Protein AF-A0A2U3EXD8-F1 (afdb_monomer)

Solvent-accessible surface area (backbone atoms only — not comparable to full-atom values): 5089 Å² total; per-residue (Å²): 133,68,67,68,60,52,55,56,38,65,42,85,80,82,65,34,28,60,68,56,82,81,80,81,88,57,77,61,77,71,35,69,68,46,55,53,49,54,51,28,31,75,66,69,34,69,42,71,46,78,55,98,89,45,77,46,70,79,33,37,40,54,35,49,40,55,55,94,97,40,81,42,79,41,56,59,79,85,66,84,127

Secondary structure (DSSP, 8-state):
--HHHHHHHS--SS-S------SS--GGGGSHHHHHHHHHHHTT--EEEEETTEEEEEEEEEEEEEETTEEEEEEE-----

Structure (mmCIF, N/CA/C/O backbone):
data_AF-A0A2U3EXD8-F1
#
_entry.id   AF-A0A2U3EXD8-F1
#
loop_
_atom_site.group_PDB
_atom_site.id
_atom_site.type_symbol
_atom_site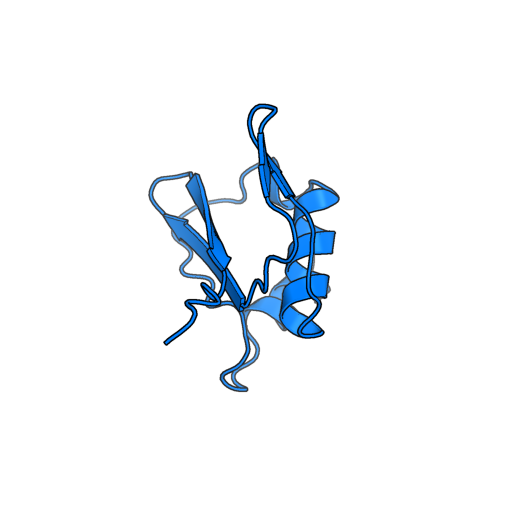.label_atom_id
_atom_site.label_alt_id
_atom_site.label_comp_id
_atom_site.label_asym_id
_atom_site.label_entity_id
_atom_site.label_seq_id
_atom_site.pdbx_PDB_ins_code
_atom_site.Cartn_x
_atom_site.Cartn_y
_atom_site.Cartn_z
_atom_site.occupancy
_atom_site.B_iso_or_equiv
_atom_site.auth_seq_id
_atom_site.auth_comp_id
_atom_site.auth_asym_id
_atom_site.auth_atom_id
_atom_site.pdbx_PDB_model_num
ATOM 1 N N . GLN A 1 1 ? 5.432 3.574 20.385 1.00 52.03 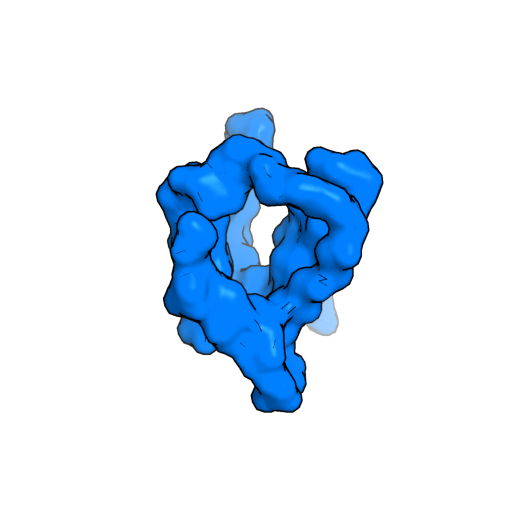1 GLN A N 1
ATOM 2 C CA . GLN A 1 1 ? 4.072 3.713 19.814 1.00 52.03 1 GLN A CA 1
ATOM 3 C C . GLN A 1 1 ? 4.096 4.899 18.847 1.00 52.03 1 GLN A C 1
ATOM 5 O O . GLN A 1 1 ? 4.415 5.998 19.283 1.00 52.03 1 GLN A O 1
ATOM 10 N N . ASN A 1 2 ? 3.909 4.686 17.537 1.00 59.75 2 ASN A N 1
A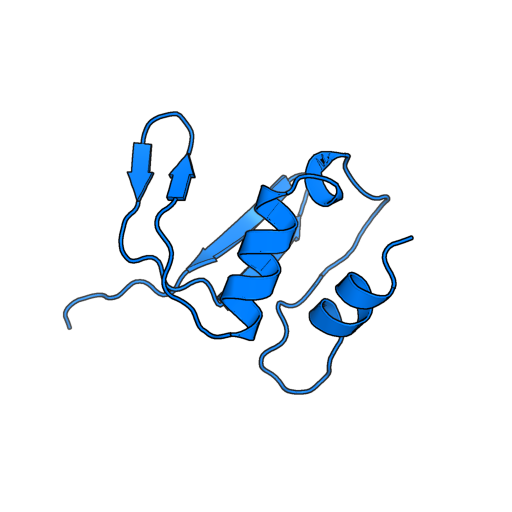TOM 11 C CA . ASN A 1 2 ? 4.117 5.724 16.514 1.00 59.75 2 ASN A CA 1
ATOM 12 C C . ASN A 1 2 ? 2.845 6.580 16.344 1.00 59.75 2 ASN A C 1
ATOM 14 O O . ASN A 1 2 ? 1.919 6.217 15.622 1.00 59.75 2 ASN A O 1
ATOM 18 N N . ARG A 1 3 ? 2.773 7.693 17.084 1.00 63.06 3 ARG A N 1
ATOM 19 C CA . ARG A 1 3 ? 1.567 8.534 17.219 1.00 63.06 3 ARG A CA 1
ATOM 20 C C . ARG A 1 3 ? 1.150 9.214 15.906 1.00 63.06 3 ARG A C 1
ATOM 22 O O . ARG A 1 3 ? -0.036 9.438 15.693 1.00 63.06 3 ARG A O 1
ATOM 29 N N . GLN A 1 4 ? 2.108 9.491 15.021 1.00 63.31 4 GLN A N 1
ATOM 30 C CA . GLN A 1 4 ? 1.864 10.097 13.707 1.00 63.31 4 GLN A CA 1
ATOM 31 C C . GLN A 1 4 ? 1.193 9.109 12.747 1.00 63.31 4 GLN A C 1
ATOM 33 O O . GLN A 1 4 ? 0.242 9.461 12.056 1.00 63.31 4 GLN A O 1
ATOM 38 N N . LEU A 1 5 ? 1.633 7.850 12.775 1.00 60.03 5 LEU A N 1
ATOM 39 C CA . LEU A 1 5 ? 1.046 6.774 11.984 1.00 60.03 5 LEU A CA 1
ATOM 40 C C . LEU A 1 5 ? -0.416 6.513 12.379 1.00 60.03 5 LEU A C 1
ATOM 42 O O . LEU A 1 5 ? -1.274 6.380 11.514 1.00 60.03 5 LEU A O 1
ATOM 46 N N . MET A 1 6 ? -0.721 6.502 13.682 1.00 60.78 6 MET A N 1
ATOM 47 C CA . MET A 1 6 ? -2.096 6.296 14.161 1.00 60.78 6 MET A CA 1
ATOM 48 C C . MET A 1 6 ? -3.041 7.418 13.716 1.00 60.78 6 MET A C 1
ATOM 50 O O . MET A 1 6 ? -4.165 7.138 13.315 1.00 60.78 6 MET A O 1
ATOM 54 N N . HIS A 1 7 ? -2.572 8.668 13.718 1.00 64.19 7 HIS A N 1
ATOM 55 C CA . HIS A 1 7 ? -3.358 9.805 13.238 1.00 64.19 7 HIS A CA 1
ATOM 56 C C . HIS A 1 7 ? -3.666 9.710 11.732 1.00 64.19 7 HIS A C 1
ATOM 58 O O . HIS A 1 7 ? -4.740 10.103 11.296 1.00 64.19 7 HIS A O 1
ATOM 64 N N . LEU A 1 8 ? -2.746 9.154 10.937 1.00 63.12 8 LEU A N 1
ATOM 65 C CA . LEU A 1 8 ? -2.934 8.925 9.500 1.00 63.12 8 LEU A CA 1
ATOM 66 C C . LEU A 1 8 ? -4.000 7.843 9.218 1.00 63.12 8 LEU A C 1
ATOM 68 O O . LEU A 1 8 ? -4.843 7.983 8.330 1.00 63.12 8 LEU A O 1
ATOM 72 N N . LEU A 1 9 ? -3.952 6.759 9.996 1.00 61.38 9 LEU A N 1
ATOM 73 C CA . LEU A 1 9 ? -4.797 5.572 9.835 1.00 61.38 9 LEU A CA 1
ATOM 74 C C . LEU A 1 9 ? -6.231 5.765 10.367 1.00 61.38 9 LEU A C 1
ATOM 76 O O . LEU A 1 9 ? -7.141 5.085 9.902 1.00 61.38 9 LEU A O 1
ATOM 80 N N . MET A 1 10 ? -6.431 6.660 11.342 1.00 62.38 10 MET A N 1
ATOM 81 C CA . MET A 1 10 ? -7.707 6.854 12.053 1.00 62.38 10 MET A CA 1
ATOM 82 C C . MET A 1 10 ? -8.443 8.153 11.690 1.00 62.38 10 MET A C 1
ATOM 84 O O . MET A 1 10 ? -9.462 8.452 12.305 1.00 62.38 10 MET A O 1
ATOM 88 N N . ASN A 1 11 ? -7.947 8.944 10.734 1.00 58.81 11 ASN A N 1
ATOM 89 C CA . ASN A 1 11 ? -8.611 10.190 10.357 1.00 58.81 11 ASN A CA 1
ATOM 90 C C . ASN A 1 11 ? -9.965 9.909 9.674 1.00 58.81 11 ASN A C 1
ATOM 92 O O . ASN A 1 11 ? -10.088 9.078 8.779 1.00 58.81 11 ASN A O 1
ATOM 96 N N . GLU A 1 12 ? -11.013 10.609 10.089 1.00 55.59 12 GLU A N 1
ATOM 97 C CA . GLU A 1 12 ? -12.401 10.290 9.720 1.00 55.59 12 GLU A CA 1
ATOM 98 C C . GLU A 1 12 ? -12.802 10.843 8.337 1.00 55.59 12 GLU A C 1
ATOM 100 O O . GLU A 1 12 ? -13.953 10.748 7.919 1.00 55.59 12 GLU A O 1
ATOM 105 N N . THR A 1 13 ? -11.849 11.394 7.577 1.00 56.94 13 THR A N 1
ATOM 106 C CA . THR A 1 13 ? -12.082 12.127 6.319 1.00 56.94 13 THR A CA 1
ATOM 107 C C . THR A 1 13 ? -12.417 11.247 5.105 1.00 56.94 13 THR A C 1
ATOM 109 O O . THR A 1 13 ? -12.306 11.699 3.970 1.00 56.94 13 THR A O 1
ATOM 112 N N . GLY A 1 14 ? -12.814 9.984 5.296 1.00 52.78 14 GLY A N 1
ATOM 113 C CA . GLY A 1 14 ? -13.255 9.072 4.224 1.00 52.78 14 GLY A CA 1
ATOM 114 C C . GLY A 1 14 ? -12.151 8.534 3.295 1.00 52.78 14 GLY A C 1
ATOM 115 O O . GLY A 1 14 ? -12.372 7.544 2.603 1.00 52.78 14 GLY A O 1
ATOM 116 N N . THR A 1 15 ? -10.957 9.130 3.317 1.00 54.66 15 THR A N 1
ATOM 117 C CA . THR A 1 15 ? -9.742 8.721 2.580 1.00 54.66 15 THR A CA 1
ATOM 118 C C . THR A 1 15 ? -8.730 7.958 3.434 1.00 54.66 15 THR A C 1
ATOM 120 O O . THR A 1 15 ? -7.691 7.535 2.927 1.00 54.66 15 THR A O 1
ATOM 123 N N . SER A 1 16 ? -8.999 7.758 4.728 1.00 55.97 16 SER A N 1
ATOM 124 C CA . SER A 1 16 ? -8.067 7.021 5.578 1.00 55.97 16 SER A CA 1
ATOM 125 C C . SER A 1 16 ? -8.052 5.530 5.239 1.00 55.97 16 SER A C 1
ATOM 127 O O . SER A 1 16 ? -9.114 4.915 5.078 1.00 55.97 16 SER A O 1
ATOM 129 N N . PRO A 1 17 ? -6.862 4.908 5.161 1.00 57.28 17 PRO A N 1
ATOM 130 C CA . PRO A 1 17 ? -6.746 3.464 5.020 1.00 57.28 17 PRO A CA 1
ATOM 131 C C . PRO A 1 17 ? -7.370 2.813 6.257 1.00 57.28 17 PRO A C 1
ATOM 133 O O . PRO A 1 17 ? -6.775 2.820 7.330 1.00 57.28 17 PRO A O 1
ATOM 136 N N . CYS A 1 18 ? -8.593 2.292 6.125 1.00 56.97 18 CYS A N 1
ATOM 137 C CA . CYS A 1 18 ? -9.313 1.708 7.250 1.00 56.97 18 CYS A CA 1
ATOM 138 C C . CYS A 1 18 ? -8.478 0.619 7.928 1.00 56.97 18 CYS A C 1
ATOM 140 O O . CYS A 1 18 ? -8.262 -0.457 7.371 1.00 56.97 18 CYS A O 1
ATOM 142 N N . PHE A 1 19 ? -8.065 0.898 9.156 1.00 55.03 19 PHE A N 1
ATOM 143 C CA . PHE A 1 19 ? -7.322 -0.016 9.997 1.00 55.03 19 PHE A CA 1
ATOM 144 C C . PHE A 1 19 ? -8.310 -0.817 10.847 1.00 55.03 19 PHE A C 1
ATOM 146 O O . PHE A 1 19 ? -8.791 -0.350 11.877 1.00 55.03 19 PHE A O 1
ATOM 153 N N . ILE A 1 20 ? -8.656 -2.021 10.393 1.00 55.31 20 ILE A N 1
ATOM 154 C CA . ILE A 1 20 ? -9.423 -2.974 11.200 1.00 55.31 20 ILE A CA 1
ATOM 155 C C . ILE A 1 20 ? -8.401 -3.760 12.022 1.00 55.31 20 ILE A C 1
ATOM 157 O O . ILE A 1 20 ? -7.657 -4.573 11.479 1.00 55.31 20 ILE A O 1
ATOM 161 N N . TRP A 1 21 ? -8.310 -3.451 13.315 1.00 56.69 21 TRP A N 1
ATOM 162 C CA . TRP A 1 21 ? -7.288 -3.995 14.209 1.00 56.69 21 TRP A CA 1
ATOM 163 C C . TRP A 1 21 ? -7.871 -5.019 15.168 1.00 56.69 21 TRP A C 1
ATOM 165 O O . TRP A 1 21 ? -8.749 -4.699 15.967 1.00 56.69 21 TRP A O 1
ATOM 175 N N . HIS A 1 22 ? -7.326 -6.228 15.119 1.00 47.72 22 HIS A N 1
ATOM 176 C CA . HIS A 1 22 ? -7.480 -7.239 16.152 1.00 47.72 22 HIS A CA 1
ATOM 177 C C . HIS A 1 22 ? -6.072 -7.807 16.405 1.00 47.72 22 HIS A C 1
ATOM 179 O O . HIS A 1 22 ? -5.515 -8.478 15.539 1.00 47.72 22 HIS A O 1
ATOM 185 N N . ASP A 1 23 ? -5.506 -7.461 17.566 1.00 47.09 23 ASP A N 1
ATOM 186 C CA . ASP A 1 23 ? -4.225 -7.914 18.146 1.00 47.09 23 ASP A CA 1
ATOM 187 C C . ASP A 1 23 ? -2.895 -7.253 17.700 1.00 47.09 23 ASP A C 1
ATOM 189 O O . ASP A 1 23 ? -2.794 -6.622 16.653 1.00 47.09 23 ASP A O 1
ATOM 193 N N . LEU A 1 24 ? -1.899 -7.337 18.607 1.00 54.81 24 LEU A N 1
ATOM 194 C CA . LEU A 1 24 ? -0.672 -6.521 18.749 1.00 54.81 24 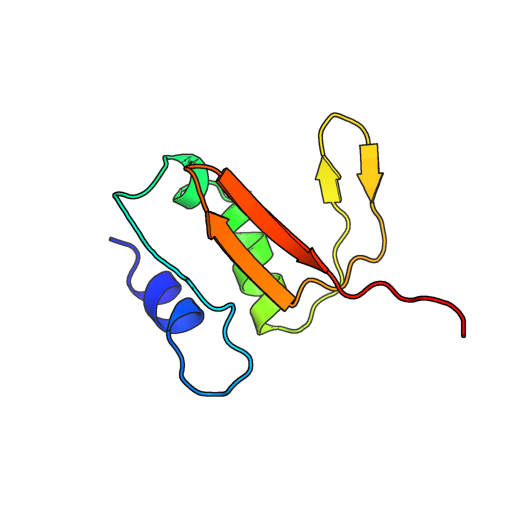LEU A CA 1
ATOM 195 C C . LEU A 1 24 ? 0.183 -6.300 17.476 1.00 54.81 24 LEU A C 1
ATOM 197 O O . LEU A 1 24 ? 0.173 -7.124 16.563 1.00 54.81 24 LEU A O 1
ATOM 201 N N . PRO A 1 25 ? 1.017 -5.230 17.436 1.00 55.38 25 PRO A N 1
ATOM 202 C CA . PRO A 1 25 ? 1.736 -4.841 16.229 1.00 55.38 25 PRO A CA 1
ATOM 203 C C . PRO A 1 25 ? 2.762 -5.886 15.798 1.00 55.38 25 PRO A C 1
ATOM 205 O O . PRO A 1 25 ? 3.773 -6.105 16.465 1.00 55.38 25 PRO A O 1
ATOM 208 N N . SER A 1 26 ? 2.523 -6.491 14.634 1.00 58.81 26 SER A N 1
ATOM 209 C CA . SER A 1 26 ? 3.521 -7.283 13.918 1.00 58.81 26 SER A CA 1
ATOM 210 C C . SER A 1 26 ? 4.777 -6.438 13.665 1.00 58.81 26 SER A C 1
ATOM 212 O O . SER A 1 26 ? 4.646 -5.267 13.307 1.00 58.81 26 SER A O 1
ATOM 214 N N . ALA A 1 27 ? 5.979 -7.025 13.744 1.00 62.91 27 ALA A N 1
ATOM 215 C CA . ALA A 1 27 ? 7.255 -6.355 13.434 1.00 62.91 27 ALA A CA 1
ATOM 216 C C . ALA A 1 27 ? 7.252 -5.597 12.085 1.00 62.91 27 ALA A C 1
ATOM 218 O O . ALA A 1 27 ? 7.989 -4.632 11.902 1.00 62.91 27 ALA A O 1
ATOM 219 N N . TRP A 1 28 ? 6.361 -5.980 11.167 1.00 63.25 28 TRP A N 1
ATOM 220 C CA . TRP A 1 28 ? 6.152 -5.337 9.875 1.00 63.25 28 TRP A CA 1
ATOM 221 C C . TRP A 1 28 ? 5.727 -3.862 9.947 1.00 63.25 28 TRP A C 1
ATOM 223 O O . TRP A 1 28 ? 6.111 -3.085 9.080 1.00 63.25 28 TRP A O 1
ATOM 233 N N . THR A 1 29 ? 5.026 -3.422 11.000 1.00 59.97 29 THR A N 1
ATOM 234 C CA . THR A 1 29 ? 4.670 -1.995 11.161 1.00 59.97 29 THR A CA 1
ATOM 235 C C . THR A 1 29 ? 5.883 -1.108 11.459 1.00 59.97 29 THR A C 1
ATOM 237 O O . THR A 1 29 ? 5.763 0.113 11.464 1.00 59.97 29 THR A O 1
ATOM 240 N N . GLN A 1 30 ? 7.043 -1.707 11.747 1.00 62.94 30 GLN A N 1
ATOM 241 C CA . GLN A 1 30 ? 8.314 -1.000 11.918 1.00 62.94 30 GLN A CA 1
ATOM 242 C C . GLN A 1 30 ? 9.137 -0.960 10.623 1.00 62.94 30 GLN A C 1
ATOM 244 O O . GLN A 1 30 ? 10.157 -0.283 10.584 1.00 62.94 30 GLN A O 1
ATOM 249 N N . ALA A 1 31 ? 8.710 -1.655 9.564 1.00 75.06 31 ALA A N 1
ATOM 250 C CA . ALA A 1 31 ? 9.415 -1.638 8.293 1.00 75.06 31 ALA A CA 1
ATOM 251 C C . ALA A 1 31 ? 9.240 -0.285 7.582 1.00 75.06 31 ALA A C 1
ATOM 253 O O . ALA A 1 31 ? 8.142 0.279 7.534 1.00 75.06 31 ALA A O 1
ATOM 254 N N . ASP A 1 32 ? 10.308 0.211 6.957 1.00 81.12 32 ASP A N 1
ATOM 255 C CA . ASP A 1 32 ? 10.269 1.438 6.147 1.00 81.12 32 ASP A CA 1
ATOM 256 C C . ASP A 1 32 ? 9.280 1.333 4.978 1.00 81.12 32 ASP A C 1
ATOM 258 O O . ASP A 1 32 ? 8.651 2.315 4.584 1.00 81.12 32 ASP A O 1
ATOM 262 N N . SER A 1 33 ? 9.097 0.124 4.439 1.00 81.69 33 SER A N 1
ATOM 263 C CA . SER A 1 33 ? 8.125 -0.155 3.380 1.00 81.69 33 SER A CA 1
ATOM 264 C C . SER A 1 33 ? 6.690 0.138 3.818 1.00 81.69 33 SER A C 1
ATOM 266 O O . SER A 1 33 ? 5.920 0.683 3.031 1.00 81.69 33 SER A O 1
ATOM 268 N N . PHE A 1 34 ? 6.341 -0.151 5.074 1.00 83.88 34 PHE A N 1
ATOM 269 C CA . PHE A 1 34 ? 5.018 0.146 5.617 1.00 83.88 34 PHE A CA 1
ATOM 270 C C . PHE A 1 34 ? 4.753 1.652 5.656 1.00 83.88 34 PHE A C 1
ATOM 272 O O . PHE A 1 34 ? 3.717 2.114 5.184 1.00 83.88 34 PHE A O 1
ATOM 279 N N . HIS A 1 35 ? 5.716 2.423 6.168 1.00 83.38 35 HIS A N 1
ATOM 280 C CA . HIS A 1 35 ? 5.608 3.880 6.248 1.00 83.38 35 HIS A CA 1
ATOM 281 C C . HIS A 1 35 ? 5.498 4.513 4.859 1.00 83.38 35 HIS A C 1
ATOM 283 O O . HIS A 1 35 ? 4.635 5.360 4.640 1.00 83.38 35 HIS A O 1
ATOM 289 N N . ARG A 1 36 ? 6.307 4.048 3.900 1.00 89.12 36 ARG A N 1
ATOM 290 C CA . ARG A 1 36 ? 6.243 4.496 2.502 1.00 89.12 36 ARG A CA 1
ATOM 291 C C . ARG A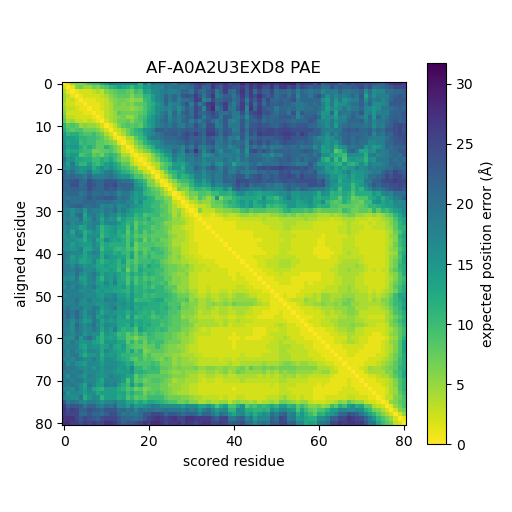 1 36 ? 4.893 4.205 1.851 1.00 89.12 36 ARG A C 1
ATOM 293 O O . ARG A 1 36 ? 4.384 5.048 1.120 1.00 89.12 36 ARG A O 1
ATOM 300 N N . LEU A 1 37 ? 4.300 3.042 2.122 1.00 88.94 37 LEU A N 1
ATOM 301 C CA . LEU A 1 37 ? 2.968 2.698 1.619 1.00 88.94 37 LEU A CA 1
ATOM 302 C C . LEU A 1 37 ? 1.876 3.561 2.252 1.00 88.94 37 LEU A C 1
ATOM 304 O O . LEU A 1 37 ? 1.007 4.053 1.539 1.00 88.94 37 LEU A O 1
ATOM 308 N N . ALA A 1 38 ? 1.930 3.779 3.567 1.00 86.12 38 ALA A N 1
ATOM 309 C CA . ALA A 1 38 ? 0.983 4.651 4.257 1.00 86.12 38 ALA A CA 1
ATOM 310 C C . ALA A 1 38 ? 1.063 6.096 3.734 1.00 86.12 38 ALA A C 1
ATOM 312 O O . ALA A 1 38 ? 0.036 6.710 3.453 1.00 86.12 38 ALA A O 1
ATOM 313 N N . GLU A 1 39 ? 2.277 6.617 3.531 1.00 87.56 39 GLU A N 1
ATOM 314 C CA . GLU A 1 39 ? 2.489 7.933 2.927 1.00 87.56 39 GLU A CA 1
ATOM 315 C C . GLU A 1 39 ? 1.948 7.987 1.493 1.00 87.56 39 GLU A C 1
ATOM 317 O O . GLU A 1 39 ? 1.282 8.958 1.132 1.00 87.56 39 GLU A O 1
ATOM 322 N N . ALA A 1 40 ? 2.212 6.959 0.681 1.00 89.88 40 ALA A N 1
ATOM 323 C CA . ALA A 1 40 ? 1.731 6.891 -0.693 1.00 89.88 40 ALA A CA 1
ATOM 324 C C . ALA A 1 40 ? 0.201 6.912 -0.765 1.00 89.88 40 ALA A C 1
ATOM 326 O O . ALA A 1 40 ? -0.347 7.672 -1.557 1.00 89.88 40 ALA A O 1
ATOM 327 N N . ILE A 1 41 ? -0.476 6.158 0.106 1.00 89.06 41 ILE A N 1
ATOM 328 C CA . ILE A 1 41 ? -1.941 6.160 0.209 1.00 89.06 41 ILE A CA 1
ATOM 329 C C . ILE A 1 41 ? -2.450 7.558 0.568 1.00 89.06 41 ILE A C 1
ATOM 331 O O . ILE A 1 41 ? -3.308 8.098 -0.123 1.00 89.06 41 I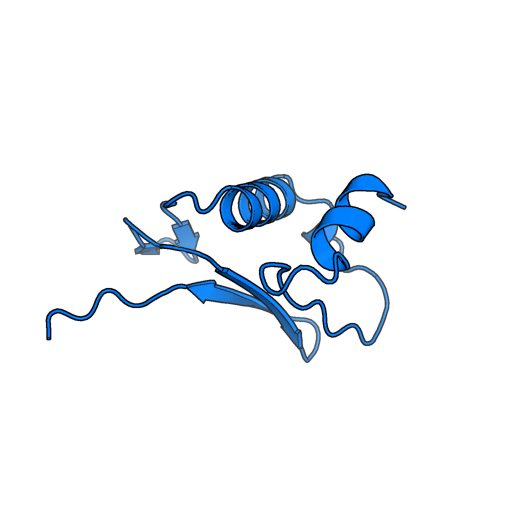LE A O 1
ATOM 335 N N . CYS A 1 42 ? -1.898 8.186 1.608 1.00 85.81 42 CYS A N 1
ATOM 336 C CA . CYS A 1 42 ? -2.381 9.493 2.057 1.00 85.81 42 CYS A CA 1
ATOM 337 C C . CYS A 1 42 ? -2.155 10.616 1.044 1.00 85.81 42 CYS A C 1
ATOM 339 O O . CYS A 1 42 ? -2.940 11.561 0.990 1.00 85.81 42 CYS A O 1
ATOM 341 N N . HIS A 1 43 ? -1.117 10.505 0.219 1.00 88.81 43 HIS A N 1
ATOM 342 C CA . HIS A 1 43 ? -0.833 11.464 -0.845 1.00 88.81 43 HIS A CA 1
ATOM 343 C C . HIS A 1 43 ? -1.367 11.034 -2.216 1.00 88.81 43 HIS A C 1
ATOM 345 O O . HIS A 1 43 ? -1.029 11.685 -3.202 1.00 88.81 43 HIS A O 1
ATOM 351 N N . HIS A 1 44 ? -2.173 9.967 -2.299 1.00 85.88 44 HIS A N 1
ATOM 352 C CA . HIS A 1 44 ? -2.716 9.438 -3.557 1.00 85.88 44 HIS A CA 1
ATOM 353 C C . HIS A 1 44 ? -1.627 9.217 -4.627 1.00 85.88 44 HIS A C 1
ATOM 355 O O . HIS A 1 44 ? -1.784 9.564 -5.798 1.00 85.88 44 HIS A O 1
ATOM 361 N N . ARG A 1 45 ? -0.467 8.694 -4.209 1.00 90.38 45 ARG A N 1
ATOM 362 C CA . ARG A 1 45 ? 0.686 8.456 -5.085 1.00 90.38 45 ARG A CA 1
ATOM 363 C C . ARG A 1 45 ? 0.613 7.070 -5.705 1.00 90.38 45 ARG A C 1
ATOM 365 O O . ARG A 1 45 ? 0.423 6.078 -5.006 1.00 90.38 45 ARG A O 1
ATOM 372 N N . VAL A 1 46 ? 0.891 7.013 -7.002 1.00 91.75 46 VAL A N 1
ATOM 373 C CA . VAL A 1 46 ? 1.147 5.765 -7.723 1.00 91.75 46 VAL A CA 1
ATOM 374 C C . VAL A 1 46 ? 2.515 5.208 -7.316 1.00 91.75 46 VAL A C 1
ATOM 376 O O . VAL A 1 46 ? 3.484 5.958 -7.174 1.00 91.75 46 VAL A O 1
ATOM 379 N N . VAL A 1 47 ? 2.601 3.894 -7.118 1.00 91.69 47 VAL A N 1
ATOM 380 C CA . VAL A 1 47 ? 3.810 3.191 -6.670 1.00 91.69 47 VAL A CA 1
ATOM 381 C C . VAL A 1 47 ? 4.104 1.968 -7.536 1.00 91.69 47 VAL A C 1
ATOM 383 O O . VAL A 1 47 ? 3.209 1.379 -8.137 1.00 91.69 47 VAL A O 1
ATOM 386 N N . SER A 1 48 ? 5.367 1.546 -7.538 1.00 92.19 48 SER A N 1
ATOM 387 C CA . SER A 1 48 ? 5.776 0.230 -8.034 1.00 92.19 48 SER A CA 1
ATOM 388 C C . SER A 1 48 ? 6.114 -0.673 -6.854 1.00 92.19 48 SER A C 1
ATOM 390 O O . SER A 1 48 ? 6.841 -0.270 -5.943 1.00 92.19 48 SER A O 1
ATOM 392 N N . LEU A 1 49 ? 5.605 -1.901 -6.871 1.00 89.81 49 LEU A N 1
ATOM 393 C CA . LEU A 1 49 ? 5.792 -2.888 -5.810 1.00 89.81 49 LEU A CA 1
ATOM 394 C C . LEU A 1 49 ? 6.623 -4.059 -6.321 1.00 89.81 49 LEU A C 1
ATOM 396 O O . LEU A 1 49 ? 6.414 -4.533 -7.433 1.00 89.81 49 LEU A O 1
ATOM 400 N N . LEU A 1 50 ? 7.535 -4.553 -5.488 1.00 88.12 50 LEU A N 1
ATOM 401 C CA . LEU A 1 50 ? 8.264 -5.796 -5.725 1.00 88.12 50 LEU A CA 1
ATOM 402 C C . LEU A 1 50 ? 7.871 -6.791 -4.633 1.00 88.12 50 LEU A C 1
ATOM 404 O O . LEU A 1 50 ? 8.243 -6.618 -3.473 1.00 88.12 50 LEU A O 1
ATOM 408 N N . VAL A 1 51 ? 7.102 -7.816 -4.995 1.00 84.31 51 VAL A N 1
ATOM 409 C CA . VAL A 1 51 ? 6.555 -8.806 -4.059 1.00 84.31 51 VAL A CA 1
ATOM 410 C C . VAL A 1 51 ? 6.925 -10.196 -4.552 1.00 84.31 51 VAL A C 1
ATOM 412 O O . VAL A 1 51 ? 6.607 -10.563 -5.677 1.00 84.31 51 VAL A O 1
ATOM 415 N N . GLY A 1 52 ? 7.642 -10.971 -3.732 1.00 83.88 52 GLY A N 1
ATOM 416 C CA . GLY A 1 52 ? 8.044 -12.335 -4.103 1.00 83.88 52 GLY A CA 1
ATOM 417 C C . GLY A 1 52 ? 8.863 -12.418 -5.401 1.00 83.88 52 GLY A C 1
ATOM 418 O O . GLY A 1 52 ? 8.771 -13.408 -6.114 1.00 83.88 52 GLY A O 1
ATOM 419 N N . GLY A 1 53 ? 9.619 -11.364 -5.737 1.00 88.44 53 GLY A N 1
ATOM 420 C CA . GLY A 1 53 ? 10.380 -11.267 -6.989 1.00 88.44 53 GLY A CA 1
ATOM 421 C C . GLY A 1 53 ? 9.567 -10.826 -8.212 1.00 88.44 53 GLY A C 1
ATOM 422 O O . GLY A 1 53 ? 10.149 -10.610 -9.271 1.00 88.44 53 GLY A O 1
ATOM 423 N N . VAL A 1 54 ? 8.252 -10.636 -8.078 1.00 90.56 54 VAL A N 1
ATOM 424 C CA . VAL A 1 54 ? 7.375 -10.130 -9.141 1.00 90.56 54 VAL A CA 1
ATOM 425 C C . VAL A 1 54 ? 7.174 -8.630 -8.971 1.00 90.56 54 VAL A C 1
ATOM 427 O O . VAL A 1 54 ? 6.900 -8.140 -7.872 1.00 90.56 54 VAL A O 1
ATOM 430 N N . ARG A 1 55 ? 7.335 -7.889 -10.069 1.00 91.31 55 ARG A N 1
ATOM 431 C CA . ARG A 1 55 ? 7.151 -6.440 -10.102 1.00 91.31 55 ARG A CA 1
ATOM 432 C C . ARG A 1 55 ? 5.731 -6.096 -10.550 1.00 91.31 55 ARG A C 1
ATOM 434 O O . ARG A 1 55 ? 5.267 -6.588 -11.573 1.00 91.31 55 ARG A O 1
ATOM 441 N N . HIS A 1 56 ? 5.074 -5.232 -9.789 1.00 89.12 56 HIS A N 1
ATOM 442 C CA . HIS A 1 56 ? 3.766 -4.659 -10.086 1.00 89.12 56 HIS A CA 1
ATOM 443 C C . HIS A 1 56 ? 3.938 -3.148 -10.220 1.00 89.12 56 HIS A C 1
ATOM 445 O O . HIS A 1 56 ? 4.123 -2.454 -9.220 1.00 89.12 56 HIS A O 1
ATOM 451 N N . ASP A 1 57 ? 3.941 -2.644 -11.448 1.00 91.06 57 ASP A N 1
ATOM 452 C CA . ASP A 1 57 ? 4.104 -1.219 -11.733 1.00 91.06 57 ASP A CA 1
ATOM 453 C C . ASP A 1 57 ? 2.764 -0.482 -11.744 1.00 91.06 57 ASP A C 1
ATOM 455 O O . ASP A 1 57 ? 1.709 -1.096 -11.883 1.00 91.06 57 ASP A O 1
ATOM 459 N N . GLU A 1 58 ? 2.823 0.839 -11.578 1.00 90.88 58 GLU A N 1
ATOM 460 C CA . GLU A 1 58 ? 1.672 1.745 -11.698 1.00 90.88 58 GLU A CA 1
ATOM 461 C C . GLU A 1 58 ? 0.481 1.400 -10.789 1.00 90.88 58 GLU A C 1
ATOM 463 O O . GLU A 1 58 ? -0.686 1.583 -11.134 1.00 90.88 58 GLU A O 1
ATOM 468 N N . GLN A 1 59 ? 0.773 0.905 -9.589 1.00 90.62 59 GLN A N 1
ATOM 469 C CA . GLN A 1 59 ? -0.247 0.574 -8.607 1.00 90.62 59 GLN A CA 1
ATOM 470 C C . GLN A 1 59 ? -0.717 1.846 -7.908 1.00 90.62 59 GLN A C 1
ATOM 472 O O . GLN A 1 59 ? 0.098 2.629 -7.425 1.00 90.62 59 GLN A O 1
ATOM 477 N N . GLU A 1 60 ? -2.027 2.036 -7.806 1.00 90.94 60 GLU A N 1
ATOM 478 C CA . GLU A 1 60 ? -2.634 3.155 -7.083 1.00 90.94 60 GLU A CA 1
ATOM 479 C C . GLU A 1 60 ? -3.211 2.636 -5.753 1.00 90.94 60 GLU A C 1
ATOM 481 O O . GLU A 1 60 ? -4.349 2.160 -5.711 1.00 90.94 60 GLU A O 1
ATOM 486 N N . PRO A 1 61 ? -2.411 2.610 -4.669 1.00 90.38 61 PRO A N 1
ATOM 487 C CA . PRO A 1 61 ? -2.835 2.085 -3.384 1.00 90.38 61 PRO A CA 1
ATOM 488 C C . PRO A 1 61 ? -3.785 3.054 -2.687 1.00 90.38 61 PRO A C 1
ATOM 490 O O . PRO A 1 61 ? -3.538 4.257 -2.641 1.00 90.38 61 PRO A O 1
ATOM 493 N N . TYR A 1 62 ? -4.826 2.516 -2.058 1.00 87.06 62 TYR A N 1
ATOM 494 C CA . TYR A 1 62 ? -5.784 3.335 -1.308 1.00 87.06 62 TYR A CA 1
ATOM 495 C C . TYR A 1 62 ? -6.161 2.759 0.061 1.00 87.06 62 TYR A C 1
ATOM 497 O O . TYR A 1 62 ? -6.832 3.424 0.850 1.00 87.06 62 TYR A O 1
ATOM 505 N N . ARG A 1 63 ? -5.756 1.522 0.384 1.00 83.62 63 ARG A N 1
ATOM 506 C CA . ARG A 1 63 ? -6.051 0.925 1.694 1.00 83.62 63 ARG A CA 1
ATOM 507 C C . ARG A 1 63 ? -5.028 -0.125 2.108 1.00 83.62 63 ARG A C 1
ATOM 509 O O . ARG A 1 63 ? -4.596 -0.932 1.292 1.00 83.62 63 ARG A O 1
ATOM 516 N N . LEU A 1 64 ? -4.712 -0.155 3.400 1.00 84.44 64 LEU A N 1
ATOM 517 C CA . LEU A 1 64 ? -4.018 -1.259 4.064 1.00 84.44 64 LEU A CA 1
ATOM 518 C C . LEU A 1 64 ? -5.004 -1.966 4.996 1.00 84.44 64 LEU A C 1
ATOM 520 O O . LEU A 1 64 ? -5.676 -1.306 5.783 1.00 84.44 64 LEU A O 1
ATOM 524 N N . ILE A 1 65 ? -5.097 -3.290 4.908 1.00 79.88 65 ILE A N 1
ATOM 525 C CA . ILE A 1 65 ? -5.991 -4.118 5.727 1.00 79.88 65 ILE A CA 1
ATOM 526 C C . ILE A 1 65 ? -5.143 -5.121 6.501 1.00 79.88 65 ILE A C 1
ATOM 528 O O . ILE A 1 65 ? -4.334 -5.831 5.908 1.00 79.88 65 ILE A O 1
ATOM 532 N N . TYR A 1 66 ? -5.362 -5.220 7.809 1.00 75.56 66 TYR A N 1
ATOM 533 C CA . TYR A 1 66 ? -4.793 -6.279 8.634 1.00 75.56 66 TYR A CA 1
ATOM 534 C C . TYR A 1 66 ? -5.868 -7.326 8.933 1.00 75.56 66 TYR A C 1
ATOM 536 O O . TYR A 1 66 ? -6.933 -7.003 9.457 1.00 75.56 66 TYR A O 1
ATOM 544 N N . ARG A 1 67 ? -5.634 -8.584 8.552 1.00 72.06 67 ARG A N 1
ATOM 545 C CA . ARG A 1 67 ? -6.588 -9.683 8.764 1.00 72.06 67 ARG A CA 1
ATOM 546 C C . ARG A 1 67 ? 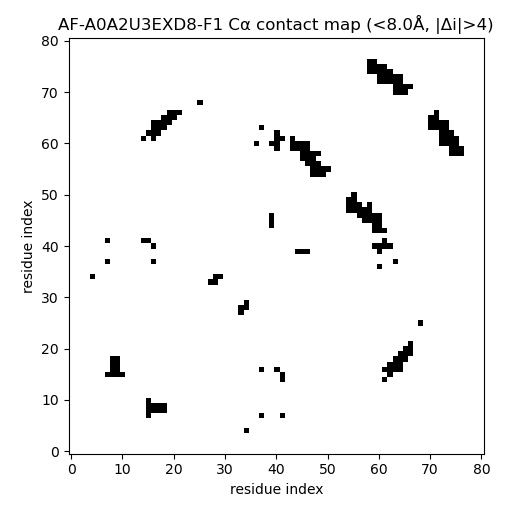-5.851 -11.007 8.919 1.00 72.06 67 ARG A C 1
ATOM 548 O O . ARG A 1 67 ? -4.983 -11.320 8.112 1.00 72.06 67 ARG A O 1
ATOM 555 N N . HIS A 1 68 ? -6.227 -11.802 9.923 1.00 78.62 68 HIS A N 1
ATOM 556 C CA . HIS A 1 68 ? -5.613 -13.108 10.211 1.00 78.62 68 HIS A CA 1
ATOM 557 C C . HIS A 1 68 ? -4.074 -13.053 10.265 1.00 78.62 68 HIS A C 1
ATOM 559 O O . HIS A 1 68 ? -3.415 -13.865 9.633 1.00 78.62 68 HIS A O 1
ATOM 565 N N . GLN A 1 69 ? -3.502 -12.071 10.972 1.00 75.31 69 GLN A N 1
ATOM 566 C CA . GLN A 1 69 ? -2.044 -11.880 11.093 1.00 75.31 69 GLN A CA 1
ATOM 567 C C . GLN A 1 69 ? -1.304 -11.537 9.788 1.00 75.31 69 GLN A C 1
ATOM 569 O O . GLN A 1 69 ? -0.074 -11.529 9.750 1.00 75.31 69 GLN A O 1
ATOM 574 N N . HIS A 1 70 ? -2.035 -11.183 8.731 1.00 77.19 70 HIS A N 1
ATOM 575 C CA . HIS A 1 70 ? -1.470 -10.772 7.454 1.00 77.19 70 HIS A CA 1
ATOM 576 C C . HIS A 1 70 ? -1.892 -9.355 7.083 1.00 77.19 70 HIS A C 1
ATOM 578 O O . HIS A 1 70 ? -3.005 -8.911 7.374 1.00 77.19 70 HIS A O 1
ATOM 584 N N . TRP A 1 71 ? -0.984 -8.665 6.400 1.00 79.88 71 TRP A N 1
ATOM 585 C CA . TRP A 1 71 ? -1.229 -7.363 5.806 1.00 79.88 71 TRP A CA 1
ATOM 586 C C . TRP A 1 71 ? -1.573 -7.498 4.330 1.00 79.88 71 TRP A C 1
ATOM 588 O O . TRP A 1 71 ? -0.894 -8.202 3.585 1.00 79.88 71 TRP A O 1
ATOM 598 N N . TYR A 1 72 ? -2.604 -6.773 3.918 1.00 83.62 72 TYR A N 1
ATOM 599 C CA . TYR A 1 72 ? -3.081 -6.706 2.547 1.00 83.62 72 TYR A CA 1
ATOM 600 C C . TYR A 1 72 ? -3.065 -5.255 2.091 1.00 83.62 72 TYR A C 1
ATOM 602 O O . TYR A 1 72 ? -3.547 -4.367 2.797 1.00 83.62 72 TYR A O 1
ATOM 610 N N . LEU A 1 73 ? -2.525 -5.023 0.901 1.00 87.12 73 LEU A N 1
ATOM 611 C CA . LEU A 1 73 ? -2.605 -3.742 0.220 1.00 87.12 73 LEU A CA 1
ATOM 612 C C . LEU A 1 73 ? -3.722 -3.820 -0.815 1.00 87.12 73 LEU A C 1
ATOM 614 O O . LEU A 1 73 ? -3.737 -4.728 -1.643 1.00 87.12 73 LEU A O 1
ATOM 618 N N . VAL A 1 74 ? -4.641 -2.864 -0.770 1.00 88.50 74 VAL A N 1
ATOM 619 C CA . VAL A 1 74 ? -5.678 -2.710 -1.785 1.00 88.50 74 VAL A CA 1
ATOM 620 C C . VAL A 1 74 ? -5.260 -1.604 -2.741 1.00 88.50 74 VAL A C 1
ATOM 622 O O . VAL A 1 74 ? -4.906 -0.499 -2.319 1.00 88.50 74 VAL A O 1
ATOM 625 N N . VAL A 1 75 ? -5.297 -1.933 -4.025 1.00 88.94 75 VAL A N 1
ATOM 626 C CA . VAL A 1 75 ? -4.880 -1.080 -5.137 1.00 88.94 75 VAL A CA 1
ATOM 627 C C . VAL A 1 75 ? -6.045 -0.925 -6.108 1.00 88.94 75 VAL A C 1
ATOM 629 O O . VAL A 1 75 ? -6.834 -1.857 -6.284 1.00 88.94 75 VAL A O 1
ATOM 632 N N . CYS A 1 76 ? -6.200 0.249 -6.717 1.00 83.62 76 CYS A N 1
ATOM 633 C CA . CYS A 1 76 ? -7.161 0.428 -7.798 1.00 83.62 76 CYS A CA 1
ATOM 634 C C . CYS A 1 76 ? -6.662 -0.343 -9.021 1.00 83.62 76 CYS A C 1
ATOM 636 O O . CYS A 1 76 ? -5.581 -0.069 -9.541 1.00 83.62 76 CYS A O 1
ATOM 638 N N . CYS A 1 77 ? -7.455 -1.294 -9.508 1.00 68.75 77 CYS A N 1
ATOM 639 C CA . CYS A 1 77 ? -7.214 -1.867 -10.822 1.00 68.75 77 CYS A CA 1
ATOM 640 C C . CYS A 1 77 ? -7.624 -0.827 -11.869 1.00 68.75 77 CYS A C 1
ATOM 642 O O . CYS A 1 77 ? -8.815 -0.571 -12.044 1.00 68.75 77 CYS A O 1
ATOM 644 N N . ARG A 1 78 ? -6.661 -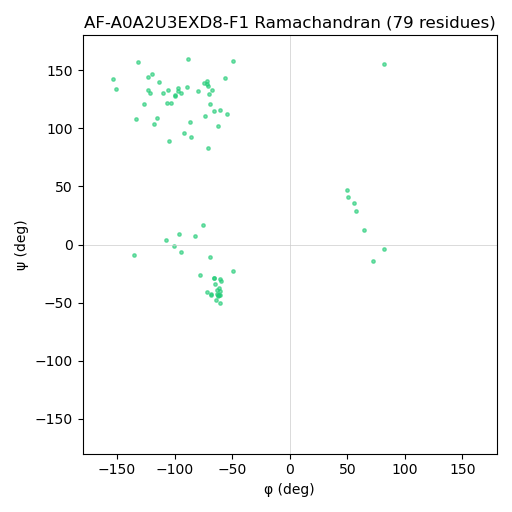0.247 -12.593 1.00 61.66 78 ARG A N 1
ATOM 645 C CA . ARG A 1 78 ? -6.966 0.423 -13.863 1.00 61.66 78 ARG A CA 1
ATOM 646 C C . ARG A 1 78 ? -7.316 -0.651 -14.890 1.00 61.66 78 ARG A C 1
ATOM 648 O O . ARG A 1 78 ? -6.464 -1.114 -15.639 1.00 61.66 78 ARG A O 1
ATOM 655 N N . GLY A 1 79 ? -8.565 -1.103 -14.874 1.00 52.22 79 GLY A N 1
ATOM 656 C CA . GLY A 1 79 ? -9.131 -1.800 -16.019 1.00 52.22 79 GLY A CA 1
ATOM 657 C C . GLY A 1 79 ? -9.325 -0.789 -17.142 1.00 52.22 79 GLY A C 1
ATOM 658 O O . GLY A 1 79 ? -9.908 0.270 -16.911 1.00 52.22 79 GLY A O 1
ATOM 659 N N . SER A 1 80 ? -8.841 -1.100 -18.346 1.00 48.72 80 SER A N 1
ATOM 660 C CA . SER A 1 80 ? -9.469 -0.525 -19.534 1.00 48.72 80 SER A CA 1
ATOM 661 C C . SER A 1 80 ? -10.913 -1.010 -19.520 1.00 48.72 80 SER A C 1
ATOM 663 O O . SER A 1 80 ? -11.140 -2.221 -19.563 1.00 48.72 80 SER A O 1
ATOM 665 N N . LEU A 1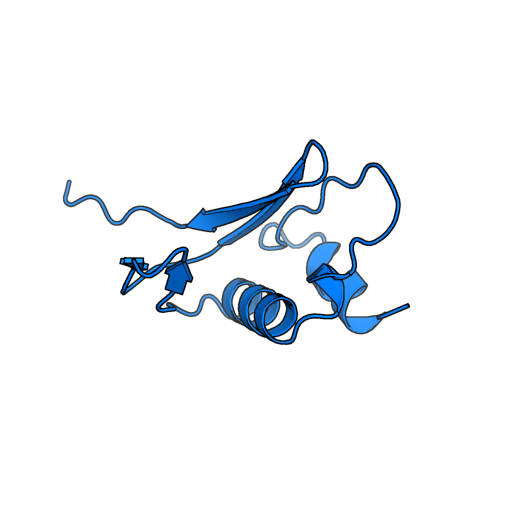 81 ? -11.857 -0.081 -19.381 1.00 40.00 81 LEU A N 1
ATOM 666 C CA . LEU A 1 81 ? -13.234 -0.322 -19.805 1.00 40.00 81 LEU A CA 1
ATOM 667 C C . LEU A 1 81 ? -13.261 -0.586 -21.317 1.00 40.00 81 LEU A C 1
ATOM 669 O O . LEU A 1 81 ? -12.347 -0.077 -22.014 1.00 40.00 81 LEU A O 1
#

Sequence (81 aa):
QNRQLMHLLMNETGTSPCFIWHDLPSAWTQADSFHRLAEAICHHRVVSLLVGGVRHDEQEPYRLIYRHQHWYLVVCCRGSL

pLDDT: mean 73.55, std 15.06, range [40.0, 92.19]

Radius of gyration: 13.04 Å; Cα contacts (8 Å, |Δi|>4): 105; chains: 1; bounding box: 24×25×40 Å

Nearest PDB structures (foldseek):
  8ptn-assembly1_e  TM=7.423E-01  e=5.199E-02  Escherichia coli
  8ptm-assembly1_b  TM=6.948E-01  e=1.166E-01  Escherichia coli
  7s7c-assembly1_E  TM=6.731E-01  e=7.059E+00  Homo sapiens

Foldseek 3Di:
DPPVLCCQQPPPPVQHQPEPDDDDDDPCCVDPVVVVLSVCQSVQHFDWDQDPNDIDGRWRWRHWYQDPNDIDTDTDPPDDD

Mean predicted aligned error: 10.87 Å